Protein AF-A0A255ZJD5-F1 (afdb_monomer_lite)

Radius of gyration: 13.43 Å; chains: 1; bounding box: 35×24×36 Å

Foldseek 3Di:
DQPPLLCLLVVLCVVCVCPLCPPPPCSLVLVCVQLVDLFGDVVSVVVSVVVDPPDDVVSVVSSVSSRVSSNPDDPVSSVVSNVVSVVVSVVVVVVVVVD

pLDDT: mean 85.97, std 8.82, range [47.34, 95.31]

Secondary structure (DSSP, 8-state):
---HHHHHHHHHHHHHHHHHTTT-S-HHHHHHHHHHSSS--HHHHHHHHHTSTT--HHHHHHHHHHHHHHHHS-HHHHHHHHHHHHHHHHHHHHHHHT-

Structure (mmCIF, N/CA/C/O backbone):
data_AF-A0A255ZJD5-F1
#
_entry.id   AF-A0A255ZJD5-F1
#
loop_
_atom_site.group_PDB
_atom_site.id
_atom_site.type_symbol
_atom_site.label_atom_id
_atom_site.label_alt_id
_atom_site.label_comp_id
_atom_site.label_asym_id
_atom_site.label_entity_id
_atom_site.label_seq_id
_atom_site.pdbx_PDB_ins_code
_atom_site.Cartn_x
_atom_site.Cartn_y
_atom_site.Cartn_z
_atom_site.occupancy
_atom_site.B_iso_or_equiv
_atom_site.auth_seq_id
_atom_site.auth_comp_id
_atom_site.auth_asym_id
_atom_site.auth_atom_id
_atom_site.pdbx_PDB_model_num
ATOM 1 N N . MET A 1 1 ? -0.673 -13.323 14.400 1.00 47.34 1 MET A N 1
ATOM 2 C CA . MET A 1 1 ? -1.520 -13.386 13.186 1.00 47.34 1 MET A CA 1
ATOM 3 C C . MET A 1 1 ? -1.715 -11.985 12.614 1.00 47.34 1 MET A C 1
ATOM 5 O O . MET A 1 1 ? -1.812 -11.047 13.404 1.00 47.34 1 MET A O 1
ATOM 9 N N . ALA A 1 2 ? -1.652 -11.807 11.290 1.00 55.28 2 ALA A N 1
ATOM 10 C CA . ALA A 1 2 ? -2.085 -10.557 10.655 1.00 55.28 2 ALA A CA 1
ATOM 11 C C . ALA A 1 2 ? -3.616 -10.496 10.739 1.00 55.28 2 ALA A C 1
ATOM 13 O O . ALA A 1 2 ? -4.269 -11.519 10.533 1.00 55.28 2 ALA A O 1
ATOM 14 N N . THR A 1 3 ? -4.173 -9.348 11.118 1.00 73.81 3 THR A N 1
ATOM 15 C CA . THR A 1 3 ? -5.627 -9.151 11.171 1.00 73.81 3 THR A CA 1
ATOM 16 C C . THR A 1 3 ? -6.222 -9.338 9.774 1.00 73.81 3 THR A C 1
ATOM 18 O O . THR A 1 3 ? -5.551 -9.103 8.766 1.00 73.81 3 THR A O 1
ATOM 21 N N . ALA A 1 4 ? -7.482 -9.773 9.692 1.00 79.06 4 ALA A N 1
ATOM 22 C CA . ALA A 1 4 ? -8.171 -9.964 8.412 1.00 79.06 4 ALA A CA 1
ATOM 23 C C . ALA A 1 4 ? -8.114 -8.699 7.528 1.00 79.06 4 ALA A C 1
ATOM 25 O O . ALA A 1 4 ? -7.939 -8.802 6.317 1.00 79.06 4 ALA A O 1
ATOM 26 N N . ALA A 1 5 ? -8.149 -7.513 8.147 1.00 77.31 5 ALA A N 1
ATOM 27 C CA . ALA A 1 5 ? -8.022 -6.227 7.469 1.00 77.31 5 ALA A CA 1
ATOM 28 C C . ALA A 1 5 ? -6.639 -6.010 6.820 1.00 77.31 5 ALA A C 1
ATOM 30 O O . ALA A 1 5 ? -6.560 -5.583 5.671 1.00 77.31 5 ALA A O 1
ATOM 31 N N . LEU A 1 6 ? -5.543 -6.376 7.498 1.00 80.44 6 LEU A N 1
ATOM 32 C CA . LEU A 1 6 ? -4.199 -6.308 6.909 1.00 80.44 6 LEU A CA 1
ATOM 33 C C . LEU A 1 6 ? -4.051 -7.265 5.721 1.00 80.44 6 LEU A C 1
ATOM 35 O O . LEU A 1 6 ? -3.435 -6.912 4.717 1.00 80.44 6 LEU A O 1
ATOM 39 N N . ASN A 1 7 ? -4.646 -8.458 5.805 1.00 81.50 7 ASN A N 1
ATOM 40 C CA . ASN A 1 7 ? -4.661 -9.398 4.683 1.00 81.50 7 ASN A CA 1
ATOM 41 C C . ASN A 1 7 ? -5.473 -8.865 3.494 1.00 81.50 7 ASN A C 1
ATOM 43 O O . ASN A 1 7 ? -5.052 -9.067 2.355 1.00 81.50 7 ASN A O 1
ATOM 47 N N . ALA A 1 8 ? -6.584 -8.165 3.746 1.00 82.56 8 ALA A N 1
ATOM 48 C CA . ALA A 1 8 ? -7.402 -7.543 2.704 1.00 82.56 8 ALA A CA 1
ATOM 49 C C . ALA A 1 8 ? -6.644 -6.445 1.937 1.00 82.56 8 ALA A C 1
ATOM 51 O O . ALA A 1 8 ? -6.839 -6.298 0.736 1.00 82.56 8 ALA A O 1
ATOM 52 N N . ILE A 1 9 ? -5.727 -5.731 2.598 1.00 84.44 9 ILE A N 1
ATOM 53 C CA . ILE A 1 9 ? -4.838 -4.752 1.949 1.00 84.44 9 ILE A CA 1
ATOM 54 C C . ILE A 1 9 ? -3.680 -5.459 1.227 1.00 84.44 9 ILE A C 1
ATOM 56 O O . ILE A 1 9 ? -3.354 -5.137 0.087 1.00 84.44 9 ILE A O 1
ATOM 60 N N . ALA A 1 10 ? -3.059 -6.455 1.863 1.00 83.25 10 ALA A N 1
ATOM 61 C CA . ALA A 1 10 ? -1.877 -7.126 1.323 1.00 83.25 10 ALA A CA 1
ATOM 62 C C . ALA A 1 10 ? -2.174 -8.078 0.148 1.00 83.25 10 ALA A C 1
ATOM 64 O O . ALA A 1 10 ? -1.268 -8.396 -0.622 1.00 83.25 10 ALA A O 1
ATOM 65 N N . ALA A 1 11 ? -3.398 -8.599 0.017 1.00 83.38 11 ALA A N 1
ATOM 66 C CA . ALA A 1 11 ? -3.755 -9.531 -1.054 1.00 83.38 11 ALA A CA 1
ATOM 67 C C . ALA A 1 11 ? -3.717 -8.881 -2.457 1.00 83.38 11 ALA A C 1
ATOM 69 O O . ALA A 1 11 ? -2.997 -9.415 -3.304 1.00 83.38 11 ALA A O 1
ATOM 70 N N . PRO A 1 12 ? -4.360 -7.722 -2.707 1.00 81.62 12 PRO A N 1
ATOM 71 C CA . PRO A 1 12 ? -4.215 -6.987 -3.967 1.00 81.62 12 PRO A CA 1
ATOM 72 C C . PRO A 1 12 ? -2.764 -6.655 -4.323 1.00 81.62 12 PRO A C 1
ATOM 74 O O . PRO A 1 12 ? -2.345 -6.849 -5.459 1.00 81.62 12 PRO A O 1
ATOM 77 N N . LEU A 1 13 ? -1.976 -6.212 -3.339 1.00 81.50 13 LEU A N 1
ATOM 78 C CA . LEU A 1 13 ? -0.555 -5.900 -3.512 1.00 81.50 13 LEU A CA 1
ATOM 79 C C . LEU A 1 13 ? 0.264 -7.118 -3.951 1.00 81.50 13 LEU A C 1
ATOM 81 O O . LEU A 1 13 ? 1.130 -6.994 -4.807 1.00 81.50 13 LEU A O 1
ATOM 85 N N . ARG A 1 14 ? -0.021 -8.309 -3.416 1.00 83.44 14 ARG A N 1
ATOM 86 C CA . ARG A 1 14 ? 0.643 -9.544 -3.862 1.00 83.44 14 ARG A CA 1
ATOM 87 C C . ARG A 1 14 ? 0.203 -9.980 -5.257 1.00 83.44 14 ARG A C 1
ATOM 89 O O . ARG A 1 14 ? 1.023 -10.518 -5.990 1.00 83.44 14 ARG A O 1
ATOM 96 N N . ALA A 1 15 ? -1.064 -9.766 -5.605 1.00 84.00 15 ALA A N 1
ATOM 97 C CA . ALA A 1 15 ? -1.613 -10.167 -6.896 1.00 84.00 15 ALA A CA 1
ATOM 98 C C . ALA A 1 15 ? -1.143 -9.259 -8.045 1.00 84.00 15 ALA A C 1
ATOM 100 O O . ALA A 1 15 ? -0.791 -9.756 -9.109 1.00 84.00 15 ALA A O 1
ATOM 101 N N . TYR A 1 16 ? -1.122 -7.942 -7.826 1.00 81.75 16 TYR A N 1
ATOM 102 C CA . TYR A 1 16 ? -0.894 -6.954 -8.887 1.00 81.75 16 TYR A CA 1
ATOM 103 C C . TYR A 1 16 ? 0.404 -6.161 -8.728 1.00 81.75 16 TYR A C 1
ATOM 105 O O . TYR A 1 16 ? 0.884 -5.583 -9.700 1.00 81.75 16 TYR A O 1
ATOM 113 N N . GLY A 1 17 ? 0.996 -6.142 -7.531 1.00 82.00 17 GLY A N 1
ATOM 114 C CA . GLY A 1 17 ? 2.202 -5.369 -7.232 1.00 82.00 17 GLY A CA 1
ATOM 115 C C . GLY A 1 17 ? 3.373 -5.637 -8.179 1.00 82.00 17 GLY A C 1
ATOM 116 O O . GLY A 1 17 ? 3.950 -4.664 -8.653 1.00 82.00 17 GLY A O 1
ATOM 117 N N . PRO A 1 18 ? 3.701 -6.897 -8.536 1.00 83.19 18 PRO A N 1
ATOM 118 C CA . PRO A 1 18 ? 4.781 -7.164 -9.483 1.00 83.19 18 PRO A CA 1
ATOM 119 C C . PRO A 1 18 ? 4.601 -6.467 -10.834 1.00 83.19 18 PRO A C 1
ATOM 121 O O . PRO A 1 18 ? 5.583 -6.020 -11.403 1.00 83.19 18 PRO A O 1
ATOM 124 N N . VAL A 1 19 ? 3.363 -6.337 -11.323 1.00 82.75 19 VAL A N 1
ATOM 125 C CA . VAL A 1 19 ? 3.059 -5.688 -12.609 1.00 82.75 19 VAL A CA 1
ATOM 126 C C . VAL A 1 19 ? 3.021 -4.166 -12.463 1.00 82.75 19 VAL A C 1
ATOM 128 O O . VAL A 1 19 ? 3.595 -3.453 -13.280 1.00 82.75 19 VAL A O 1
ATOM 131 N N . VAL A 1 20 ? 2.359 -3.660 -11.418 1.00 82.50 20 VAL A N 1
ATOM 132 C CA . VAL A 1 20 ? 2.203 -2.212 -11.186 1.00 82.50 20 VAL A CA 1
ATOM 133 C C . VAL A 1 20 ? 3.552 -1.541 -10.919 1.00 82.50 20 VAL A C 1
ATOM 135 O O . VAL A 1 20 ? 3.797 -0.446 -11.416 1.00 82.50 20 VAL A O 1
ATOM 138 N N . PHE A 1 21 ? 4.435 -2.206 -10.172 1.00 85.94 21 PHE A N 1
ATOM 139 C CA . PHE A 1 21 ? 5.735 -1.661 -9.778 1.00 85.94 21 PHE A CA 1
ATOM 140 C C . PHE A 1 21 ? 6.906 -2.187 -10.617 1.00 85.94 21 PHE A C 1
ATOM 142 O O . PHE A 1 21 ? 8.062 -1.922 -10.288 1.00 85.94 21 PHE A O 1
ATOM 149 N N . GLU A 1 22 ? 6.650 -2.922 -11.701 1.00 84.06 22 GLU A N 1
ATOM 150 C CA . GLU A 1 22 ? 7.713 -3.306 -12.629 1.00 84.06 22 GLU A CA 1
ATOM 151 C C . GLU A 1 22 ? 8.407 -2.040 -13.169 1.00 84.06 22 GLU A C 1
ATOM 153 O O . GLU A 1 22 ? 7.750 -1.064 -13.542 1.00 84.06 22 GLU A O 1
ATOM 158 N N . GLY A 1 23 ? 9.740 -2.046 -13.212 1.00 83.12 23 GLY A N 1
ATOM 159 C CA . GLY A 1 23 ? 10.541 -0.913 -13.688 1.00 83.12 23 GLY A CA 1
ATOM 160 C C . GLY A 1 23 ? 10.754 0.211 -12.667 1.00 83.12 23 GLY A C 1
ATOM 161 O O . GLY A 1 23 ? 11.499 1.141 -12.963 1.00 83.12 23 GLY A O 1
ATOM 162 N N . TYR A 1 24 ? 10.163 0.133 -11.470 1.00 86.62 24 TYR A N 1
ATOM 163 C CA . TYR A 1 24 ? 10.525 1.023 -10.366 1.00 86.62 24 TYR A CA 1
ATOM 164 C C . TYR A 1 24 ? 11.813 0.547 -9.695 1.00 86.62 24 TYR A C 1
ATOM 166 O O . TYR A 1 24 ? 11.953 -0.633 -9.376 1.00 86.62 24 TYR A O 1
ATOM 174 N N . GLU A 1 25 ? 12.731 1.478 -9.433 1.00 84.38 25 GLU A N 1
ATOM 175 C CA . GLU A 1 25 ? 13.981 1.195 -8.714 1.00 84.38 25 GLU A CA 1
ATOM 176 C C . GLU A 1 25 ? 13.721 0.795 -7.252 1.00 84.38 25 GLU A C 1
ATOM 178 O O . GLU A 1 25 ? 14.375 -0.108 -6.726 1.00 84.38 25 GLU A O 1
ATOM 183 N N . GLU A 1 26 ? 12.718 1.415 -6.614 1.00 87.94 26 GLU A N 1
ATOM 184 C CA . GLU A 1 26 ? 12.324 1.143 -5.227 1.00 87.94 26 GLU A CA 1
ATOM 185 C C . GLU A 1 26 ? 10.806 0.885 -5.073 1.00 87.94 26 GLU A C 1
ATOM 187 O O . GLU A 1 26 ? 10.081 1.718 -4.524 1.00 87.94 26 GLU A O 1
ATOM 192 N N . PRO A 1 27 ? 10.290 -0.297 -5.472 1.00 89.19 27 PRO A N 1
ATOM 193 C CA . PRO A 1 27 ? 8.867 -0.645 -5.350 1.00 89.19 27 PRO A CA 1
ATOM 194 C C . PRO A 1 27 ? 8.305 -0.477 -3.933 1.00 89.19 27 PRO A C 1
ATOM 196 O O . PRO A 1 27 ? 7.178 -0.028 -3.736 1.00 89.19 27 PRO A O 1
ATOM 199 N N . HIS A 1 28 ? 9.089 -0.820 -2.907 1.00 91.12 28 HIS A N 1
ATOM 200 C CA . HIS A 1 28 ? 8.652 -0.703 -1.515 1.00 91.12 28 HIS A CA 1
ATOM 201 C C . HIS A 1 28 ? 8.545 0.747 -1.042 1.00 91.12 28 HIS A C 1
ATOM 203 O O . HIS A 1 28 ? 7.763 1.003 -0.126 1.00 91.12 28 HIS A O 1
ATOM 209 N N . ALA A 1 29 ? 9.301 1.678 -1.634 1.00 92.31 29 ALA A N 1
ATOM 210 C CA . ALA A 1 29 ? 9.180 3.101 -1.328 1.00 92.31 29 ALA A CA 1
ATOM 211 C C . ALA A 1 29 ? 7.845 3.647 -1.850 1.00 92.31 29 ALA A C 1
ATOM 213 O O . ALA A 1 29 ? 7.127 4.305 -1.102 1.00 92.31 29 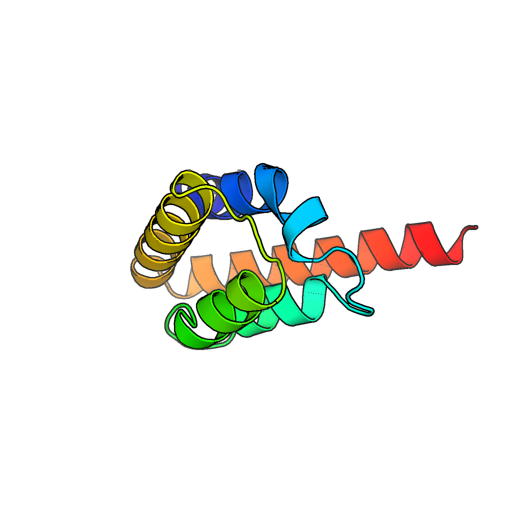ALA A O 1
ATOM 214 N N . GLU A 1 30 ? 7.455 3.266 -3.067 1.00 92.94 30 GLU A N 1
ATOM 215 C CA . GLU A 1 30 ? 6.152 3.616 -3.642 1.00 92.94 30 GLU A CA 1
ATOM 216 C C . GLU A 1 30 ? 4.993 3.052 -2.813 1.00 92.94 30 GLU A C 1
ATOM 218 O O . GLU A 1 30 ? 4.041 3.758 -2.483 1.00 92.94 30 GLU A O 1
ATOM 223 N N . ILE A 1 31 ? 5.097 1.787 -2.393 1.00 92.25 31 ILE A N 1
ATOM 224 C CA . ILE A 1 31 ? 4.097 1.165 -1.516 1.00 92.25 31 ILE A CA 1
ATOM 225 C C . ILE A 1 31 ? 4.029 1.888 -0.164 1.00 92.25 31 ILE A C 1
ATOM 227 O O . ILE A 1 31 ? 2.940 2.051 0.385 1.00 92.25 31 ILE A O 1
ATOM 231 N N . MET A 1 32 ? 5.169 2.317 0.389 1.00 94.81 32 MET A N 1
ATOM 232 C CA . MET A 1 32 ? 5.200 3.078 1.639 1.00 94.81 32 MET A CA 1
ATOM 233 C C . MET A 1 32 ? 4.553 4.456 1.479 1.00 94.81 32 MET A C 1
ATOM 235 O O . MET A 1 32 ? 3.792 4.855 2.359 1.00 94.81 32 MET A O 1
ATOM 239 N N . ALA A 1 33 ? 4.804 5.153 0.367 1.00 94.94 33 ALA A N 1
ATOM 240 C CA . ALA A 1 33 ? 4.217 6.461 0.079 1.00 94.94 33 ALA A CA 1
ATOM 241 C C . ALA A 1 33 ? 2.681 6.411 0.126 1.00 94.94 33 ALA A C 1
ATOM 243 O O . ALA A 1 33 ? 2.063 7.246 0.785 1.00 94.94 33 ALA A O 1
ATOM 244 N N . LEU A 1 34 ? 2.077 5.350 -0.428 1.00 94.19 34 LEU A N 1
ATOM 245 C CA . LEU A 1 34 ? 0.623 5.130 -0.410 1.00 94.19 34 LEU A CA 1
ATOM 246 C C . LEU A 1 34 ? -0.003 5.109 0.993 1.00 94.19 34 LEU A C 1
ATOM 248 O O . LEU A 1 34 ? -1.186 5.408 1.143 1.00 94.19 34 LEU A O 1
ATOM 252 N N . VAL A 1 35 ? 0.758 4.715 2.017 1.00 94.38 35 VAL A N 1
ATOM 253 C CA . VAL A 1 35 ? 0.260 4.483 3.388 1.00 94.38 35 VAL A CA 1
ATOM 254 C C . VAL A 1 35 ? 0.982 5.323 4.443 1.00 94.38 35 VAL A C 1
ATOM 256 O O . VAL A 1 35 ? 0.817 5.102 5.650 1.00 94.38 35 VAL A O 1
ATOM 259 N N . TRP A 1 36 ? 1.816 6.272 4.013 1.00 93.25 36 TRP A N 1
ATOM 260 C CA . TRP A 1 36 ? 2.601 7.102 4.921 1.00 93.25 36 TRP A CA 1
ATOM 261 C C . TRP A 1 36 ? 1.700 8.033 5.734 1.00 93.25 36 TRP A C 1
ATOM 263 O O . TRP A 1 36 ? 1.847 8.146 6.951 1.00 93.25 36 TRP A O 1
ATOM 273 N N . GLY A 1 37 ? 0.720 8.640 5.064 1.00 93.62 37 GLY A N 1
ATOM 274 C CA . GLY A 1 37 ? -0.234 9.555 5.671 1.00 93.62 37 GLY A CA 1
ATOM 275 C C . GLY A 1 37 ? -1.253 8.890 6.610 1.00 93.62 37 GLY A C 1
ATOM 276 O O . GLY A 1 37 ? -1.304 7.664 6.756 1.00 93.62 37 GLY A O 1
ATOM 277 N N . PRO A 1 38 ? -2.118 9.707 7.240 1.00 93.00 38 PRO A N 1
ATOM 278 C CA . PRO A 1 38 ? -3.233 9.225 8.061 1.00 93.00 38 PRO A CA 1
ATOM 279 C C . PRO A 1 38 ? -4.345 8.562 7.232 1.00 93.00 38 PRO A C 1
ATOM 281 O O . PRO A 1 38 ? -5.233 7.921 7.794 1.00 93.00 38 PRO A O 1
ATOM 284 N N . ARG A 1 39 ? -4.314 8.739 5.907 1.00 94.94 39 ARG A N 1
ATOM 285 C CA . ARG A 1 39 ? -5.217 8.144 4.921 1.00 94.94 39 ARG A CA 1
ATOM 286 C C . ARG A 1 39 ? -4.408 7.566 3.771 1.00 94.94 39 ARG A C 1
ATOM 288 O O . ARG A 1 39 ? -3.267 7.971 3.561 1.00 94.94 39 ARG A O 1
ATOM 295 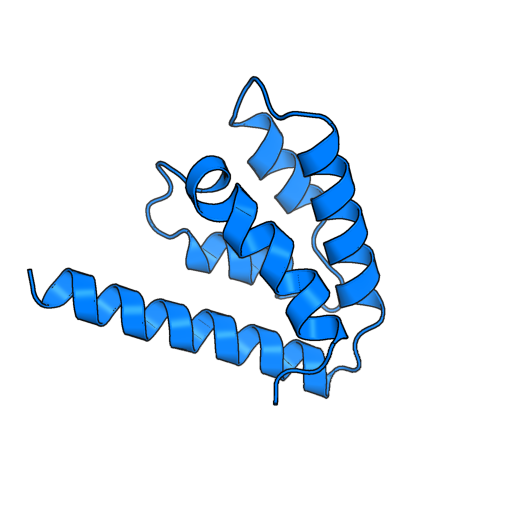N N . PHE A 1 40 ? -5.020 6.646 3.040 1.00 95.06 40 PHE A N 1
ATOM 296 C CA . PHE A 1 40 ? -4.418 6.077 1.845 1.00 95.06 40 PHE A CA 1
ATOM 297 C C . PHE A 1 40 ? -4.331 7.133 0.738 1.00 95.06 40 PHE A C 1
ATOM 299 O O . PHE A 1 40 ? -5.342 7.774 0.415 1.00 95.06 40 PHE A O 1
ATOM 306 N N . ASP A 1 41 ? -3.152 7.270 0.136 1.00 95.31 41 ASP A N 1
ATOM 307 C CA . ASP A 1 41 ? -2.898 8.208 -0.953 1.00 95.31 41 ASP A CA 1
ATOM 308 C C . ASP A 1 41 ? -3.455 7.668 -2.280 1.00 95.31 41 ASP A C 1
ATOM 310 O O . ASP A 1 41 ? -2.833 6.893 -3.011 1.00 95.31 41 ASP A O 1
ATOM 314 N N . ARG A 1 42 ? -4.703 8.048 -2.564 1.00 93.19 42 ARG A N 1
ATOM 315 C CA . ARG A 1 42 ? -5.422 7.641 -3.779 1.00 93.19 42 ARG A CA 1
ATOM 316 C C . ARG A 1 42 ? -4.893 8.345 -5.025 1.00 93.19 42 ARG A C 1
ATOM 318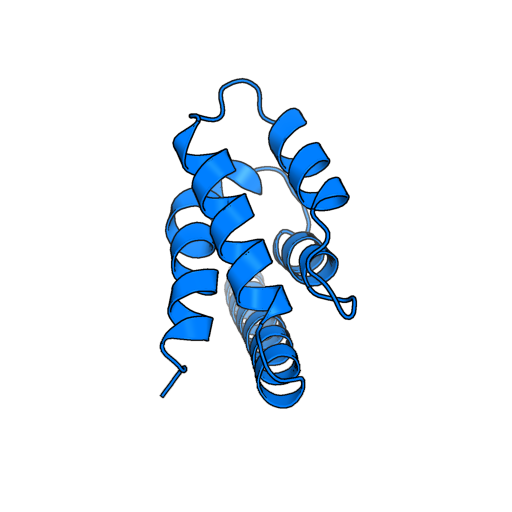 O O . ARG A 1 42 ? -4.997 7.773 -6.106 1.00 93.19 42 ARG A O 1
ATOM 325 N N . GLU A 1 43 ? -4.367 9.556 -4.876 1.00 92.69 43 GLU A N 1
ATOM 326 C CA . GLU A 1 43 ? -3.812 10.331 -5.984 1.00 92.69 43 GLU A CA 1
ATOM 327 C C . GLU A 1 43 ? -2.508 9.692 -6.457 1.00 92.69 43 GLU A C 1
ATOM 329 O O . GLU A 1 43 ? -2.364 9.379 -7.640 1.00 92.69 43 GLU A O 1
ATOM 334 N N . HIS A 1 44 ? -1.618 9.360 -5.519 1.00 92.62 44 HIS A N 1
ATOM 335 C CA . HIS A 1 44 ? -0.393 8.626 -5.825 1.00 92.62 44 HIS A CA 1
ATOM 336 C C . HIS A 1 44 ? -0.697 7.268 -6.465 1.00 92.62 44 HIS A C 1
ATOM 338 O O . HIS A 1 44 ? -0.115 6.919 -7.490 1.00 92.62 44 HIS A O 1
ATOM 344 N N . ALA A 1 45 ? -1.684 6.529 -5.944 1.00 90.62 45 ALA A N 1
ATOM 345 C CA . ALA A 1 45 ? -2.109 5.269 -6.555 1.00 90.62 45 ALA A CA 1
ATOM 346 C C . ALA A 1 45 ? -2.638 5.436 -7.986 1.00 90.62 45 ALA A C 1
ATOM 348 O O . ALA A 1 45 ? -2.391 4.572 -8.826 1.00 90.62 45 ALA A O 1
ATOM 349 N N . HIS A 1 46 ? -3.357 6.522 -8.276 1.00 88.38 46 HIS A N 1
ATOM 350 C CA . HIS A 1 46 ? -3.848 6.803 -9.622 1.00 88.38 46 HIS A CA 1
ATOM 351 C C . HIS A 1 46 ? -2.688 7.046 -10.593 1.00 88.38 46 HIS A C 1
ATOM 353 O O . HIS A 1 46 ? -2.621 6.396 -11.634 1.00 88.38 46 HIS A O 1
ATOM 359 N N . THR A 1 47 ? -1.727 7.885 -10.200 1.00 89.44 47 THR A N 1
ATOM 360 C CA . THR A 1 47 ? -0.517 8.181 -10.984 1.00 89.44 47 THR A CA 1
ATOM 361 C C . THR A 1 47 ? 0.304 6.920 -11.277 1.00 89.44 47 THR A C 1
ATOM 363 O O . THR A 1 47 ? 0.805 6.740 -12.390 1.00 89.44 47 THR A O 1
ATOM 366 N N . LEU A 1 48 ? 0.423 6.010 -10.302 1.00 87.94 48 LEU A N 1
ATOM 367 C CA . LEU A 1 48 ? 1.078 4.711 -10.496 1.00 87.94 48 LEU A CA 1
ATOM 368 C C . LEU A 1 48 ? 0.372 3.862 -11.564 1.00 87.94 48 LEU A C 1
ATOM 370 O O . LEU A 1 48 ? 1.035 3.224 -12.380 1.00 87.94 48 LEU A O 1
ATOM 374 N N . LEU A 1 49 ? -0.964 3.854 -11.572 1.00 84.81 49 LEU A N 1
ATOM 375 C CA . LEU A 1 49 ? -1.747 3.086 -12.542 1.00 84.81 49 LEU A CA 1
ATOM 376 C C . LEU A 1 49 ? -1.676 3.696 -13.946 1.00 84.81 49 LEU A C 1
ATOM 378 O O . LEU A 1 49 ? -1.464 2.960 -14.906 1.00 84.81 49 LEU A O 1
ATOM 382 N N . GLU A 1 50 ? -1.775 5.020 -14.081 1.00 85.12 50 GLU A N 1
ATOM 383 C CA . GLU A 1 50 ? -1.713 5.721 -15.377 1.00 85.12 50 GLU A CA 1
ATOM 384 C C . GLU A 1 50 ? -0.422 5.443 -16.157 1.00 85.12 50 GLU A C 1
ATOM 386 O O . GLU A 1 50 ? -0.438 5.362 -17.386 1.00 85.12 50 GLU A O 1
ATOM 391 N N . ARG A 1 51 ? 0.694 5.230 -15.451 1.00 81.44 51 ARG A N 1
ATOM 392 C CA . ARG A 1 51 ? 1.991 4.889 -16.055 1.00 81.44 51 ARG A CA 1
ATOM 393 C C . ARG A 1 51 ? 2.014 3.538 -16.769 1.00 81.44 51 ARG A C 1
ATOM 395 O O . ARG A 1 51 ? 2.924 3.288 -17.559 1.00 81.44 51 ARG A O 1
ATOM 402 N N . ARG A 1 52 ? 1.044 2.659 -16.509 1.00 72.25 52 ARG A N 1
ATOM 403 C CA . ARG A 1 52 ? 0.938 1.335 -17.131 1.00 72.25 52 ARG A CA 1
ATOM 404 C C . ARG A 1 52 ? -0.315 1.267 -18.009 1.00 72.25 52 ARG A C 1
ATOM 406 O O . ARG A 1 52 ? -1.367 0.862 -17.524 1.00 72.25 52 ARG A O 1
ATOM 413 N N . PRO A 1 53 ? -0.241 1.623 -19.305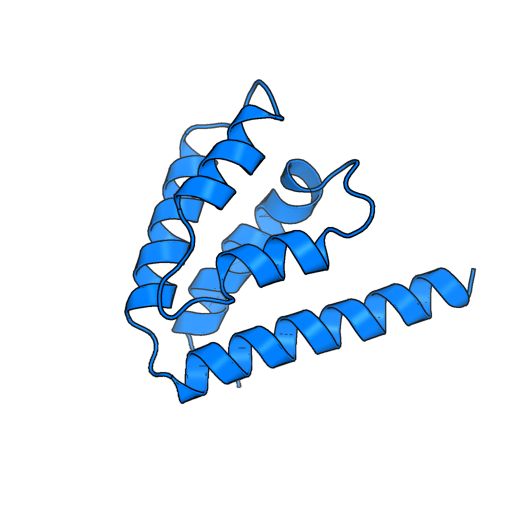 1.00 64.12 53 PRO A N 1
ATOM 414 C CA . PRO A 1 53 ? -1.395 1.511 -20.193 1.00 64.12 53 PRO A CA 1
ATOM 415 C C . PRO A 1 53 ? -1.888 0.055 -20.241 1.00 64.12 53 PRO A C 1
ATOM 417 O O . PRO A 1 53 ? -1.111 -0.859 -20.510 1.00 64.12 53 PRO A O 1
ATOM 420 N N . GLY A 1 54 ? -3.178 -0.161 -19.959 1.00 69.62 54 GLY A N 1
ATOM 421 C CA . GLY A 1 54 ? -3.815 -1.484 -20.014 1.00 69.62 54 GLY A CA 1
ATOM 422 C C . GLY A 1 54 ? -4.232 -2.101 -18.672 1.00 69.62 54 GLY A C 1
ATOM 423 O O . GLY A 1 54 ? -4.541 -3.293 -18.637 1.00 69.62 54 GLY A O 1
ATOM 424 N N . TYR A 1 55 ? -4.272 -1.345 -17.567 1.00 68.12 55 TYR A N 1
ATOM 425 C CA . TYR A 1 55 ? -4.823 -1.875 -16.314 1.00 68.12 55 TYR A CA 1
ATOM 426 C C . TYR A 1 55 ? -6.304 -2.260 -16.459 1.00 68.12 55 TYR A C 1
ATOM 428 O O . TYR A 1 55 ? -7.139 -1.510 -16.965 1.00 68.12 55 TYR A O 1
ATOM 436 N N . VAL A 1 56 ? -6.634 -3.458 -15.982 1.00 74.25 56 VAL A N 1
ATOM 437 C CA . VAL A 1 56 ? -7.990 -4.020 -16.009 1.00 74.25 56 VAL A CA 1
ATOM 438 C C . VAL A 1 56 ? -8.832 -3.334 -14.914 1.00 74.25 56 VAL A C 1
ATOM 440 O O . VAL A 1 56 ? -8.295 -3.086 -13.828 1.00 74.25 56 VAL A O 1
ATOM 443 N N . PRO A 1 57 ?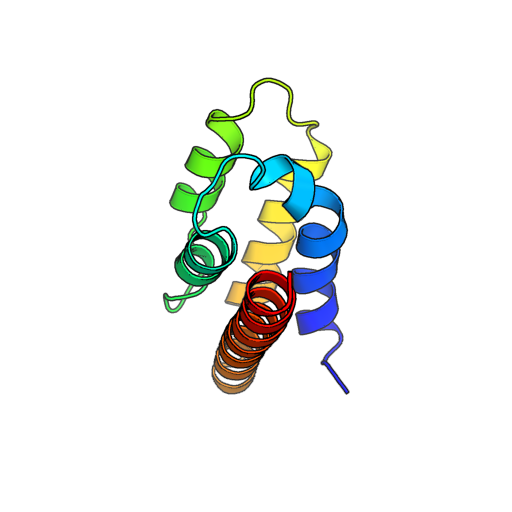 -10.134 -3.036 -15.119 1.00 81.19 57 PRO A N 1
ATOM 444 C CA . PRO A 1 57 ? -10.989 -2.379 -14.116 1.00 81.19 57 PRO A CA 1
ATOM 445 C C . PRO A 1 57 ? -10.947 -2.991 -12.703 1.00 81.19 57 PRO A C 1
ATOM 447 O O . PRO A 1 57 ? -11.139 -2.293 -11.706 1.00 81.19 57 PRO A O 1
ATOM 450 N N . GLN A 1 58 ? -10.638 -4.284 -12.600 1.00 82.69 58 GLN A N 1
ATOM 451 C CA . GLN A 1 58 ? -10.470 -5.018 -11.347 1.00 82.69 58 GLN A CA 1
ATOM 452 C C . GLN A 1 58 ? -9.308 -4.482 -10.497 1.00 82.69 58 GLN A C 1
ATOM 454 O O . GLN A 1 58 ? -9.414 -4.474 -9.272 1.00 82.69 58 GLN A O 1
ATOM 459 N N . VAL A 1 59 ? -8.224 -3.994 -11.111 1.00 82.38 59 VAL A N 1
ATOM 460 C CA . VAL A 1 59 ? -7.086 -3.398 -10.388 1.00 82.38 59 VAL A CA 1
ATOM 461 C C . VAL A 1 59 ? -7.523 -2.102 -9.711 1.00 82.38 59 VAL A C 1
ATOM 463 O O . VAL A 1 59 ? -7.268 -1.909 -8.523 1.00 82.38 59 VAL A O 1
ATOM 466 N N . LEU A 1 60 ? -8.264 -1.252 -10.429 1.00 84.06 60 LEU A N 1
ATOM 467 C CA . LEU A 1 60 ? -8.808 -0.010 -9.877 1.00 84.06 60 LEU A CA 1
ATOM 468 C C . LEU A 1 60 ? -9.765 -0.289 -8.709 1.00 84.06 60 LEU A C 1
ATOM 470 O O . LEU A 1 60 ? -9.705 0.382 -7.677 1.00 84.06 60 LEU A O 1
ATOM 474 N N . GLN A 1 61 ? -10.628 -1.299 -8.844 1.00 86.69 61 GLN A N 1
ATOM 475 C CA . GLN A 1 61 ? -11.516 -1.723 -7.763 1.00 86.69 61 GLN A CA 1
ATOM 476 C C . GLN A 1 61 ? -10.730 -2.226 -6.545 1.00 86.69 61 GLN A C 1
ATOM 478 O O . GLN A 1 61 ? -11.050 -1.847 -5.418 1.00 86.69 61 GLN A O 1
ATOM 483 N N . ALA A 1 62 ? -9.689 -3.030 -6.759 1.00 86.12 62 ALA A N 1
ATOM 484 C CA . ALA A 1 62 ? -8.870 -3.568 -5.681 1.00 86.12 62 ALA A CA 1
ATOM 485 C C . ALA A 1 62 ? -8.097 -2.467 -4.932 1.00 86.12 62 ALA A C 1
ATOM 487 O O . ALA A 1 62 ? -8.038 -2.488 -3.704 1.00 86.12 62 ALA A O 1
ATOM 488 N N . VAL A 1 63 ? -7.574 -1.464 -5.648 1.00 86.88 63 VAL A N 1
ATOM 489 C CA . VAL A 1 63 ? -6.923 -0.287 -5.045 1.00 86.88 63 VAL A CA 1
ATOM 490 C C . VAL A 1 63 ? -7.916 0.523 -4.210 1.00 86.88 63 VAL A C 1
ATOM 492 O O . VAL A 1 63 ? -7.612 0.871 -3.071 1.00 86.88 63 VAL A O 1
ATOM 495 N N . ARG A 1 64 ? -9.131 0.769 -4.722 1.00 89.56 64 ARG A N 1
ATOM 496 C CA . ARG A 1 64 ? -10.188 1.465 -3.965 1.00 89.56 64 ARG A CA 1
ATOM 497 C C . ARG A 1 64 ? -10.554 0.719 -2.679 1.00 89.56 64 ARG A C 1
ATOM 499 O O . ARG A 1 64 ? -10.616 1.331 -1.619 1.00 89.56 64 ARG A O 1
ATOM 506 N N . GLN A 1 65 ? -10.722 -0.602 -2.754 1.00 90.94 65 GLN A N 1
ATOM 507 C CA . GLN A 1 65 ? -11.007 -1.436 -1.582 1.00 90.94 65 GLN A CA 1
ATOM 508 C C . GLN A 1 65 ? -9.862 -1.411 -0.562 1.00 90.94 65 GLN A C 1
ATOM 510 O O . GLN A 1 65 ? -10.113 -1.273 0.635 1.00 90.94 65 GLN A O 1
ATOM 515 N N . ALA A 1 66 ? -8.609 -1.500 -1.015 1.00 89.94 66 ALA A N 1
ATOM 516 C CA . ALA A 1 66 ? -7.443 -1.406 -0.139 1.00 89.94 66 ALA A CA 1
ATOM 517 C C . ALA A 1 66 ? -7.373 -0.041 0.568 1.00 89.94 66 ALA A C 1
ATOM 519 O O . ALA A 1 66 ? -7.123 0.009 1.774 1.00 89.94 66 ALA A O 1
ATOM 520 N N . ALA A 1 67 ? -7.665 1.044 -0.153 1.00 92.38 67 ALA A N 1
ATOM 521 C CA . ALA A 1 67 ? -7.717 2.391 0.402 1.00 92.38 67 ALA A CA 1
ATOM 522 C C . ALA A 1 67 ? -8.803 2.530 1.482 1.00 92.38 67 ALA A C 1
ATOM 524 O O . ALA A 1 67 ? -8.545 3.045 2.570 1.00 92.38 67 ALA A O 1
ATOM 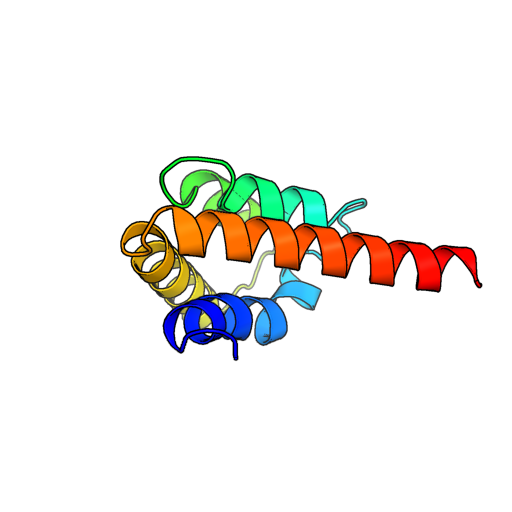525 N N . ASP A 1 68 ? -10.004 2.010 1.219 1.00 93.44 68 ASP A N 1
ATOM 526 C CA . ASP A 1 68 ? -11.115 2.040 2.174 1.00 93.44 68 ASP A CA 1
ATOM 527 C C . ASP A 1 68 ? -10.849 1.173 3.410 1.00 93.44 68 ASP A C 1
ATOM 529 O O . ASP A 1 68 ? -11.273 1.513 4.517 1.00 93.44 68 ASP A O 1
ATOM 533 N N . HIS A 1 69 ? -10.143 0.051 3.251 1.00 92.06 69 HIS A N 1
ATOM 534 C CA . HIS A 1 69 ? -9.701 -0.760 4.381 1.00 92.06 69 HIS A CA 1
ATOM 535 C C . HIS A 1 69 ? -8.649 -0.035 5.217 1.00 92.06 69 HIS A C 1
ATOM 537 O O . HIS A 1 69 ? -8.795 0.013 6.437 1.00 92.06 69 HIS A O 1
ATOM 543 N N . PHE A 1 70 ? -7.636 0.562 4.585 1.00 92.94 70 PHE A N 1
ATOM 544 C CA . PHE A 1 70 ? -6.590 1.309 5.283 1.00 92.94 70 PHE A CA 1
ATOM 545 C C . PHE A 1 70 ? -7.153 2.492 6.079 1.00 92.94 70 PHE A C 1
ATOM 547 O O . PHE A 1 70 ? -6.813 2.677 7.251 1.00 92.94 70 PHE A O 1
ATOM 554 N N . ASP A 1 71 ? -8.067 3.257 5.479 1.00 94.44 71 ASP A N 1
ATOM 555 C CA . ASP A 1 71 ? -8.682 4.419 6.124 1.00 94.44 71 ASP A CA 1
ATOM 556 C C . ASP A 1 71 ? -9.471 4.030 7.387 1.00 94.44 71 ASP A C 1
ATOM 558 O O . ASP A 1 71 ? -9.561 4.824 8.322 1.00 94.44 71 ASP A O 1
ATOM 562 N N . ARG A 1 72 ? -9.986 2.795 7.457 1.00 93.94 72 ARG A N 1
ATOM 563 C CA . ARG A 1 72 ? -10.706 2.251 8.622 1.00 93.94 72 ARG A CA 1
ATOM 564 C C . ARG A 1 72 ? -9.802 1.594 9.667 1.00 93.94 72 ARG A C 1
ATOM 566 O O . ARG A 1 72 ? -10.292 1.256 10.743 1.00 93.94 72 ARG A O 1
ATOM 573 N N . LEU A 1 73 ? -8.519 1.381 9.372 1.00 92.81 73 LEU A N 1
ATOM 574 C CA . LEU A 1 73 ? -7.605 0.764 10.329 1.00 92.81 73 LEU A CA 1
ATOM 575 C C . LEU A 1 73 ? -7.366 1.679 11.539 1.00 92.81 73 LEU A C 1
ATOM 577 O O . LEU A 1 73 ? -7.141 2.880 11.360 1.00 92.81 73 LEU A O 1
ATOM 581 N N . PRO A 1 74 ? -7.308 1.118 12.760 1.00 92.62 74 PRO A N 1
ATOM 582 C CA . PRO A 1 74 ? -6.737 1.809 13.909 1.00 92.62 74 PRO A CA 1
ATOM 583 C C . PRO A 1 74 ? -5.266 2.165 13.662 1.00 92.62 74 PRO A C 1
ATOM 585 O O . PRO A 1 74 ? -4.553 1.437 12.967 1.00 92.62 74 PRO A O 1
ATOM 588 N N . GLU A 1 75 ? -4.770 3.226 14.302 1.00 91.94 75 GLU A N 1
ATOM 589 C CA . GLU A 1 75 ? -3.387 3.688 14.097 1.00 91.94 75 GLU A CA 1
ATOM 590 C C . GLU A 1 75 ? -2.343 2.601 14.403 1.00 91.94 75 GLU A C 1
ATOM 592 O O . GLU A 1 75 ? -1.378 2.432 13.661 1.00 91.94 75 GLU A O 1
ATOM 597 N N . ALA A 1 76 ? -2.578 1.776 15.428 1.00 91.81 76 ALA A N 1
ATOM 598 C CA . ALA A 1 76 ? -1.706 0.646 15.750 1.00 91.81 76 ALA A CA 1
ATOM 599 C C . ALA A 1 76 ? -1.598 -0.375 14.597 1.00 91.81 76 ALA A C 1
ATOM 601 O O . ALA A 1 76 ? -0.523 -0.929 14.349 1.00 91.81 76 ALA A O 1
ATOM 602 N N . GLU A 1 77 ? -2.687 -0.617 13.860 1.00 92.06 77 GLU A N 1
ATOM 603 C CA . GLU A 1 77 ? -2.678 -1.517 12.703 1.00 92.06 77 GLU A CA 1
ATOM 604 C C . GLU A 1 77 ? -2.027 -0.872 11.477 1.00 92.06 77 GLU A C 1
ATOM 606 O O . GLU A 1 77 ? -1.292 -1.555 10.760 1.00 92.06 77 GLU A O 1
ATOM 611 N N . ARG A 1 78 ? -2.203 0.440 11.271 1.00 93.38 78 ARG A N 1
ATOM 612 C CA . ARG A 1 78 ? -1.478 1.184 10.226 1.00 93.38 78 ARG A CA 1
ATOM 613 C C . ARG A 1 78 ? 0.024 1.144 10.467 1.00 93.38 78 ARG A C 1
ATOM 615 O O . ARG A 1 78 ? 0.784 0.817 9.558 1.00 93.38 78 ARG A O 1
ATOM 622 N N . GLN A 1 79 ? 0.458 1.366 11.706 1.00 93.38 79 GLN A N 1
ATOM 623 C CA . GLN A 1 79 ? 1.873 1.281 12.049 1.00 93.38 79 GLN A CA 1
ATOM 624 C C . GLN A 1 79 ? 2.422 -0.132 11.849 1.00 93.38 79 GLN A C 1
ATOM 626 O O . GLN A 1 79 ? 3.523 -0.314 11.328 1.00 93.38 79 GLN A O 1
ATOM 631 N N . ARG A 1 80 ? 1.629 -1.154 12.182 1.00 92.38 80 ARG A N 1
ATOM 632 C CA . ARG A 1 80 ? 1.993 -2.545 11.910 1.00 92.38 80 ARG A CA 1
ATOM 633 C C . ARG A 1 80 ? 2.136 -2.826 10.414 1.00 92.38 80 ARG A C 1
ATOM 635 O O . ARG A 1 80 ? 3.080 -3.519 10.037 1.00 92.38 80 ARG A O 1
ATOM 642 N N . LEU A 1 81 ? 1.245 -2.297 9.573 1.00 91.69 81 LEU A N 1
ATOM 643 C CA . LEU A 1 81 ? 1.354 -2.403 8.116 1.00 91.69 81 LEU A CA 1
ATOM 644 C C . LEU A 1 81 ? 2.670 -1.795 7.615 1.00 91.69 81 LEU A C 1
ATOM 646 O O . LEU A 1 81 ? 3.404 -2.461 6.884 1.00 91.69 81 LEU A O 1
ATOM 650 N N . ARG A 1 82 ? 3.007 -0.581 8.063 1.00 93.94 82 ARG A N 1
ATOM 651 C CA . ARG A 1 82 ? 4.262 0.100 7.701 1.00 93.94 82 ARG A CA 1
ATOM 652 C C . ARG A 1 82 ? 5.484 -0.740 8.090 1.00 93.94 82 ARG A C 1
ATOM 654 O O . ARG A 1 82 ? 6.353 -0.991 7.257 1.00 93.94 82 ARG A O 1
ATOM 661 N N . THR A 1 83 ? 5.512 -1.288 9.305 1.00 93.62 83 THR A N 1
ATOM 662 C CA . THR A 1 83 ? 6.591 -2.190 9.748 1.00 93.62 83 THR A CA 1
ATOM 663 C C . THR A 1 83 ? 6.698 -3.450 8.886 1.00 93.62 83 THR A C 1
ATOM 665 O O . THR A 1 83 ? 7.804 -3.910 8.601 1.00 93.62 83 THR A O 1
ATOM 668 N N . LEU A 1 84 ? 5.572 -4.022 8.443 1.00 90.88 84 LEU A N 1
ATOM 669 C CA . LEU A 1 84 ? 5.585 -5.183 7.548 1.00 90.88 84 LEU A CA 1
ATOM 670 C C . LEU A 1 84 ? 6.174 -4.842 6.174 1.00 90.88 84 LEU A C 1
ATOM 672 O O . LEU A 1 84 ? 6.962 -5.635 5.659 1.00 90.88 84 LEU A O 1
ATOM 676 N N . ILE A 1 85 ? 5.848 -3.672 5.613 1.00 91.06 85 ILE A N 1
ATOM 677 C CA . ILE A 1 85 ? 6.422 -3.191 4.345 1.00 91.06 85 ILE A CA 1
ATOM 678 C C . ILE A 1 85 ? 7.941 -3.024 4.483 1.00 91.06 85 ILE A C 1
ATOM 680 O O . ILE A 1 85 ? 8.689 -3.555 3.660 1.00 91.06 85 ILE A O 1
ATOM 684 N N . LEU A 1 86 ? 8.408 -2.375 5.557 1.00 92.56 86 LEU A N 1
ATOM 685 C CA . LEU A 1 86 ? 9.841 -2.194 5.826 1.00 92.56 86 LEU A CA 1
ATOM 686 C C . LEU A 1 86 ? 10.569 -3.529 6.002 1.00 92.56 86 LEU A C 1
ATOM 688 O O . LEU A 1 86 ? 11.609 -3.755 5.391 1.00 92.56 86 LEU A O 1
ATOM 692 N N . ARG A 1 87 ? 10.001 -4.459 6.777 1.00 91.88 87 ARG A N 1
ATOM 693 C CA . ARG A 1 87 ? 10.589 -5.793 6.962 1.00 91.88 87 ARG A CA 1
ATOM 694 C C . ARG A 1 87 ? 10.672 -6.563 5.644 1.00 91.88 87 ARG A C 1
ATOM 696 O O . ARG A 1 87 ? 11.644 -7.283 5.411 1.00 91.88 87 ARG A O 1
ATOM 703 N N . HIS A 1 88 ? 9.652 -6.437 4.798 1.00 87.81 88 HIS A N 1
ATOM 704 C CA . HIS A 1 88 ? 9.648 -7.054 3.478 1.00 87.81 88 HIS A CA 1
ATOM 705 C C . HIS A 1 88 ? 10.724 -6.444 2.569 1.00 87.81 88 HIS A C 1
ATOM 707 O O . HIS A 1 88 ? 11.406 -7.197 1.876 1.00 87.81 88 HIS A O 1
ATOM 713 N N . ARG A 1 89 ? 10.930 -5.119 2.625 1.00 89.94 89 ARG A N 1
ATOM 714 C CA . ARG A 1 89 ? 12.030 -4.425 1.935 1.00 89.94 89 ARG A CA 1
ATOM 715 C C . ARG A 1 89 ? 13.384 -4.972 2.371 1.00 89.94 89 ARG A C 1
ATOM 717 O O . ARG A 1 89 ? 14.123 -5.456 1.529 1.00 89.94 89 ARG A O 1
ATOM 724 N N . SER A 1 90 ? 13.662 -5.007 3.676 1.00 90.31 90 SER A N 1
ATOM 725 C CA . SER A 1 90 ? 14.944 -5.515 4.187 1.00 90.31 90 SER A CA 1
ATOM 726 C C . SER A 1 90 ? 15.213 -6.958 3.756 1.00 90.31 90 SER A C 1
ATOM 728 O O . SER A 1 90 ? 16.333 -7.301 3.395 1.00 90.31 90 SER A O 1
ATOM 730 N N . ARG A 1 91 ? 14.185 -7.820 3.748 1.00 88.19 91 ARG A N 1
ATOM 731 C CA . ARG A 1 91 ? 14.328 -9.194 3.244 1.00 88.19 91 ARG A CA 1
ATOM 732 C C . ARG A 1 91 ? 14.679 -9.221 1.756 1.00 88.19 91 ARG A C 1
ATOM 734 O O . ARG A 1 91 ? 15.485 -10.051 1.352 1.00 88.19 91 ARG A O 1
ATOM 741 N N . TRP A 1 92 ? 14.056 -8.360 0.961 1.00 84.69 92 TRP A N 1
ATOM 742 C CA . TRP A 1 92 ? 14.299 -8.272 -0.475 1.00 84.69 92 TRP A CA 1
ATOM 743 C C . TRP A 1 92 ? 15.701 -7.733 -0.784 1.00 84.69 92 TRP A C 1
ATOM 745 O O . TRP A 1 92 ? 16.418 -8.331 -1.581 1.00 84.69 92 TRP A O 1
ATOM 755 N N . ASP A 1 93 ? 16.131 -6.688 -0.076 1.00 85.81 93 ASP A N 1
ATOM 756 C CA . ASP A 1 93 ? 17.484 -6.135 -0.185 1.00 85.81 93 ASP A CA 1
ATOM 757 C C . ASP A 1 93 ? 18.553 -7.177 0.170 1.00 85.81 93 ASP A C 1
ATOM 759 O O . ASP A 1 93 ? 19.529 -7.322 -0.561 1.00 85.81 93 ASP A O 1
ATOM 763 N N . ASN A 1 94 ? 18.334 -7.972 1.224 1.00 85.19 94 ASN A N 1
ATOM 764 C CA . ASN A 1 94 ? 19.249 -9.053 1.601 1.00 85.19 94 ASN A CA 1
ATOM 765 C C . ASN A 1 94 ? 19.360 -10.141 0.523 1.00 85.19 94 ASN A C 1
ATOM 767 O O . ASN A 1 94 ? 20.442 -10.674 0.308 1.00 85.19 94 ASN A O 1
ATOM 771 N N . ILE A 1 95 ? 18.251 -10.484 -0.145 1.00 84.00 95 ILE A N 1
ATOM 772 C CA . ILE A 1 95 ? 18.259 -11.447 -1.256 1.00 84.00 95 ILE A CA 1
ATOM 773 C C . ILE A 1 95 ? 19.034 -10.865 -2.440 1.00 84.00 95 ILE A C 1
ATOM 775 O O . ILE A 1 95 ? 19.862 -11.557 -3.019 1.00 84.00 95 ILE A O 1
ATOM 779 N N . ARG A 1 96 ? 18.806 -9.590 -2.770 1.00 79.50 96 ARG A N 1
ATOM 780 C CA . ARG A 1 96 ? 19.496 -8.908 -3.869 1.00 79.50 96 ARG A CA 1
ATOM 781 C C . ARG A 1 96 ? 20.999 -8.752 -3.621 1.00 79.50 96 ARG A C 1
ATOM 783 O O . ARG A 1 96 ? 21.757 -8.864 -4.566 1.00 79.50 96 ARG A O 1
ATOM 790 N N . ALA A 1 97 ? 21.425 -8.513 -2.380 1.00 79.81 97 ALA A N 1
ATOM 791 C CA . ALA A 1 97 ? 22.839 -8.380 -2.020 1.00 79.81 97 ALA A CA 1
ATOM 792 C C . ALA A 1 97 ? 23.596 -9.722 -1.956 1.00 79.81 97 ALA A C 1
ATOM 794 O O . ALA A 1 97 ? 24.823 -9.728 -1.900 1.00 79.81 97 ALA A O 1
ATOM 795 N N . ALA A 1 98 ? 22.878 -10.849 -1.911 1.00 77.25 98 ALA A N 1
ATOM 796 C CA . ALA A 1 98 ? 23.460 -12.190 -1.872 1.00 77.25 98 ALA A CA 1
ATOM 797 C C . ALA A 1 98 ? 23.711 -12.798 -3.269 1.00 77.25 98 ALA A C 1
ATOM 799 O O . ALA A 1 98 ? 24.233 -13.911 -3.347 1.00 77.25 98 ALA A O 1
ATOM 800 N N . HIS A 1 99 ? 23.327 -12.098 -4.341 1.00 53.50 99 HIS A N 1
ATOM 801 C CA . HIS A 1 99 ? 23.528 -12.464 -5.746 1.00 53.50 99 HIS A CA 1
ATOM 802 C C . HIS A 1 99 ? 24.486 -11.479 -6.419 1.00 53.50 99 HIS A C 1
ATOM 804 O O . HIS A 1 99 ? 25.227 -11.934 -7.317 1.00 53.50 99 HIS A O 1
#

Sequence (99 aa):
MATAALNAIAAPLRAYGPVVFEGYEEPHAEIMALVWGPRFDREHAHTLLERRPGYVPQVLQAVRQAADHFDRLPEAERQRLRTLILRHRSRWDNIRAAH